Protein AF-A0A959T9B0-F1 (afdb_monomer_lite)

Secondary structure (DSSP, 8-state):
--SSTTSPPHHHHHHHTTS-HHHHHHHHHHHHHHHT--SHHHHHHHHHHTTSS--

Foldseek 3Di:
DDDDPPDDDLCRVCVVVVHDSVVSVVVVVVQCVVVVHDDPVRSVVVCVVVVVDDD

Radius of gyration: 12.1 Å; chains: 1; bounding box: 26×28×23 Å

Structure (mmCIF, N/CA/C/O backbone):
data_AF-A0A959T9B0-F1
#
_entry.id   AF-A0A959T9B0-F1
#
loop_
_atom_site.group_PDB
_atom_site.id
_atom_site.type_symbol
_atom_site.label_atom_id
_atom_site.label_alt_id
_atom_site.label_comp_id
_atom_site.label_asym_id
_atom_site.label_entity_id
_atom_site.label_seq_id
_atom_site.pdbx_PDB_ins_code
_atom_site.Cartn_x
_atom_site.Cartn_y
_atom_site.Cartn_z
_atom_site.occupancy
_atom_site.B_iso_or_equiv
_atom_site.auth_seq_id
_atom_site.auth_comp_id
_atom_site.auth_asym_id
_atom_site.auth_atom_id
_atom_site.pdbx_PDB_model_num
ATOM 1 N N . MET A 1 1 ? 8.947 -6.814 5.903 1.00 51.44 1 MET A N 1
ATOM 2 C CA . MET A 1 1 ? 8.737 -8.044 6.686 1.00 51.44 1 MET A CA 1
ATOM 3 C C . MET A 1 1 ? 7.284 -8.423 6.507 1.00 51.44 1 MET A C 1
ATOM 5 O O . MET A 1 1 ? 6.432 -7.589 6.788 1.00 51.44 1 MET A O 1
ATOM 9 N N . ILE A 1 2 ? 7.050 -9.592 5.927 1.00 73.06 2 ILE A N 1
ATOM 10 C CA . ILE A 1 2 ? 5.737 -10.209 5.728 1.00 73.06 2 ILE A CA 1
ATOM 11 C C . ILE A 1 2 ? 5.697 -11.429 6.647 1.00 73.06 2 ILE A C 1
ATOM 13 O O . ILE A 1 2 ? 6.737 -12.067 6.826 1.00 73.06 2 ILE A O 1
ATOM 17 N N . CYS A 1 3 ? 4.549 -11.697 7.267 1.00 72.19 3 CYS A N 1
ATOM 18 C CA . CYS A 1 3 ? 4.403 -12.768 8.258 1.00 72.19 3 CYS A CA 1
ATOM 19 C C . CYS A 1 3 ? 3.610 -13.983 7.740 1.00 72.19 3 CYS A C 1
ATOM 21 O O . CYS A 1 3 ? 3.551 -14.986 8.445 1.00 72.19 3 CYS A O 1
ATOM 23 N N . ASP A 1 4 ? 3.017 -13.903 6.546 1.00 81.38 4 ASP A N 1
ATOM 24 C CA . ASP A 1 4 ? 2.196 -14.953 5.929 1.00 81.38 4 ASP A CA 1
ATOM 25 C C . ASP A 1 4 ? 2.431 -14.967 4.411 1.00 81.38 4 ASP A C 1
ATOM 27 O O . ASP A 1 4 ? 2.462 -13.907 3.786 1.00 81.38 4 ASP A O 1
ATOM 31 N N . ASP A 1 5 ? 2.583 -16.145 3.806 1.00 79.00 5 ASP A N 1
ATOM 32 C CA . ASP A 1 5 ? 2.869 -16.290 2.370 1.00 79.00 5 ASP A CA 1
ATOM 33 C C . ASP A 1 5 ? 1.736 -15.787 1.453 1.00 79.00 5 ASP A C 1
ATOM 35 O O . ASP A 1 5 ? 1.947 -15.590 0.257 1.00 79.00 5 ASP A O 1
ATOM 39 N N . ARG A 1 6 ? 0.529 -15.559 1.992 1.00 82.31 6 ARG A N 1
ATOM 40 C CA . ARG A 1 6 ? -0.608 -14.981 1.255 1.00 82.31 6 ARG A CA 1
ATOM 41 C C . ARG A 1 6 ? -0.549 -13.457 1.166 1.00 82.31 6 ARG A C 1
ATOM 43 O O . ARG A 1 6 ? -1.279 -12.864 0.374 1.00 82.31 6 ARG A O 1
ATOM 50 N N . GLU A 1 7 ? 0.277 -12.799 1.976 1.00 88.31 7 GLU A N 1
ATOM 51 C CA . GLU A 1 7 ? 0.462 -11.354 1.893 1.00 88.31 7 GLU A CA 1
ATOM 52 C C . GLU A 1 7 ? 1.461 -11.014 0.787 1.00 88.31 7 GLU A C 1
ATOM 54 O O . GLU A 1 7 ? 2.642 -11.346 0.859 1.00 88.31 7 GLU A O 1
ATOM 59 N N . LEU A 1 8 ? 1.005 -10.284 -0.228 1.00 89.94 8 LEU A N 1
ATOM 60 C CA . LEU A 1 8 ? 1.880 -9.848 -1.309 1.00 89.94 8 LEU A CA 1
ATOM 61 C C . LEU A 1 8 ? 2.734 -8.637 -0.896 1.00 89.94 8 LEU A C 1
ATOM 63 O O . LEU A 1 8 ? 2.258 -7.669 -0.288 1.00 89.94 8 LEU A O 1
ATOM 67 N N . THR A 1 9 ? 4.007 -8.660 -1.290 1.00 92.94 9 THR A N 1
ATOM 68 C CA . THR A 1 9 ? 4.871 -7.468 -1.348 1.00 92.94 9 THR A CA 1
ATOM 69 C C . THR A 1 9 ? 4.376 -6.487 -2.417 1.00 92.94 9 THR A C 1
ATOM 71 O O . THR A 1 9 ? 3.659 -6.860 -3.344 1.00 92.94 9 THR A O 1
ATOM 74 N N . TYR A 1 10 ? 4.807 -5.222 -2.350 1.00 92.00 10 TYR A N 1
ATOM 75 C CA . TYR A 1 10 ? 4.512 -4.264 -3.425 1.00 92.00 10 TYR A CA 1
ATOM 76 C C . TYR A 1 10 ? 5.139 -4.675 -4.760 1.00 92.00 10 TYR A C 1
ATOM 78 O O . TYR A 1 10 ? 4.579 -4.379 -5.810 1.00 92.00 10 TYR A O 1
ATOM 86 N N . GLU A 1 11 ? 6.289 -5.346 -4.724 1.00 93.62 11 GLU A N 1
ATOM 87 C CA . GLU A 1 11 ? 6.942 -5.936 -5.886 1.00 93.62 11 GLU A CA 1
ATOM 88 C C . GLU A 1 11 ? 6.058 -7.003 -6.545 1.00 93.62 11 GLU A C 1
ATOM 90 O O . GLU A 1 11 ? 5.809 -6.912 -7.743 1.00 93.62 11 GLU A O 1
ATOM 95 N N . GLN A 1 12 ? 5.516 -7.944 -5.767 1.00 94.62 12 GLN A N 1
ATOM 96 C CA . GLN A 1 12 ? 4.630 -8.997 -6.283 1.00 94.62 12 GLN A CA 1
ATOM 97 C C . GLN A 1 12 ? 3.309 -8.432 -6.814 1.00 94.62 12 GLN A C 1
ATOM 99 O O . GLN A 1 12 ? 2.853 -8.830 -7.879 1.00 94.62 12 GLN A O 1
ATOM 104 N N . VAL A 1 13 ? 2.726 -7.441 -6.129 1.00 94.81 13 VAL A N 1
ATOM 105 C CA . VAL A 1 13 ? 1.532 -6.733 -6.624 1.00 94.81 13 VAL A CA 1
ATOM 106 C C . VAL A 1 13 ? 1.815 -6.041 -7.963 1.00 94.81 13 VAL A C 1
ATOM 108 O O . VAL A 1 13 ? 0.967 -6.025 -8.852 1.00 94.81 13 VAL A O 1
ATOM 111 N N . ALA A 1 14 ? 3.003 -5.455 -8.125 1.00 97.00 14 ALA A N 1
ATOM 112 C CA . ALA A 1 14 ? 3.397 -4.808 -9.372 1.00 97.00 14 ALA A CA 1
ATOM 113 C C . ALA A 1 14 ? 3.550 -5.817 -10.519 1.00 97.00 14 ALA A C 1
ATOM 115 O O . ALA A 1 14 ? 3.085 -5.550 -11.627 1.00 97.00 14 ALA A O 1
ATOM 116 N N . GLU A 1 15 ? 4.154 -6.972 -10.233 1.00 97.00 15 GLU A N 1
ATOM 117 C CA . GLU A 1 15 ? 4.301 -8.083 -11.173 1.00 97.00 15 GLU A CA 1
ATOM 118 C C . GLU A 1 15 ? 2.937 -8.618 -11.632 1.00 97.00 15 GLU A C 1
ATOM 120 O O . GLU A 1 15 ? 2.695 -8.702 -12.835 1.00 97.00 15 GLU A O 1
ATOM 125 N N . GLU A 1 16 ? 2.012 -8.869 -10.702 1.00 96.31 16 GLU A N 1
ATOM 126 C CA . GLU A 1 16 ? 0.664 -9.365 -11.011 1.00 96.31 16 GLU A CA 1
ATOM 127 C C . GLU A 1 16 ? -0.159 -8.363 -11.840 1.00 96.31 16 GLU A C 1
ATOM 129 O O . GLU A 1 16 ? -0.881 -8.747 -12.758 1.00 96.31 16 GLU A O 1
ATOM 134 N N . MET A 1 17 ? -0.010 -7.061 -11.574 1.00 96.81 17 MET A N 1
ATOM 135 C CA . MET A 1 17 ? -0.677 -6.006 -12.347 1.00 96.81 17 MET A CA 1
ATOM 136 C C . MET A 1 17 ? 0.036 -5.660 -13.667 1.00 96.81 17 MET A C 1
ATOM 138 O O . MET A 1 17 ? -0.481 -4.844 -14.432 1.00 96.81 17 MET A O 1
ATOM 142 N N . GLY A 1 18 ? 1.221 -6.219 -13.939 1.00 97.50 18 GLY A N 1
ATOM 143 C CA . GLY A 1 18 ? 2.014 -5.896 -15.129 1.00 97.50 18 GLY A CA 1
ATOM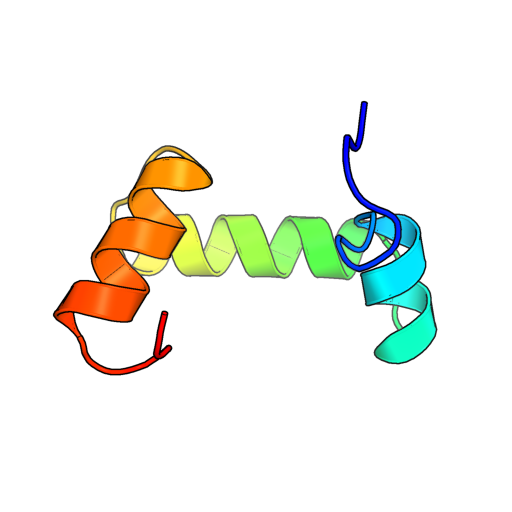 144 C C . GLY A 1 18 ? 2.501 -4.442 -15.174 1.00 97.50 18 GLY A C 1
ATOM 145 O O . GLY A 1 18 ? 2.627 -3.858 -16.252 1.00 97.50 18 GLY A O 1
ATOM 146 N N . VAL A 1 19 ? 2.753 -3.828 -14.013 1.00 97.75 19 VAL A N 1
ATOM 147 C CA . VAL A 1 19 ? 3.201 -2.431 -13.891 1.00 97.75 19 VAL A CA 1
ATOM 148 C C . VAL A 1 19 ? 4.511 -2.323 -13.117 1.00 97.75 19 VAL A C 1
ATOM 150 O O . VAL A 1 19 ? 4.940 -3.231 -12.417 1.00 97.75 19 VAL A O 1
ATOM 153 N N . HIS A 1 20 ? 5.169 -1.168 -13.203 1.00 97.56 20 HIS A N 1
ATOM 154 C CA . HIS A 1 20 ? 6.356 -0.909 -12.393 1.00 97.56 20 HIS A CA 1
ATOM 155 C C . HIS A 1 20 ? 5.985 -0.690 -10.914 1.00 97.56 20 HIS A C 1
ATOM 157 O O . HIS A 1 20 ? 4.982 -0.042 -10.616 1.00 97.56 20 HIS A O 1
ATOM 163 N N . ARG A 1 21 ? 6.834 -1.119 -9.967 1.00 96.44 21 ARG A N 1
ATOM 164 C CA . ARG A 1 21 ? 6.588 -0.957 -8.516 1.00 96.44 21 ARG A CA 1
ATOM 165 C C . ARG A 1 21 ? 6.237 0.478 -8.108 1.00 96.44 21 ARG A C 1
ATOM 167 O O . ARG A 1 21 ? 5.325 0.703 -7.321 1.00 96.44 21 ARG A O 1
ATOM 174 N N . ARG A 1 22 ? 6.919 1.468 -8.698 1.00 96.06 22 ARG A N 1
ATOM 175 C CA . ARG A 1 22 ? 6.641 2.902 -8.459 1.00 96.06 22 ARG A CA 1
ATOM 176 C C . ARG A 1 22 ? 5.213 3.310 -8.842 1.00 96.06 22 ARG A C 1
ATOM 178 O O . ARG A 1 22 ? 4.672 4.236 -8.252 1.00 96.06 22 ARG A O 1
ATOM 185 N N . THR A 1 23 ? 4.605 2.631 -9.812 1.00 97.44 23 THR A N 1
ATOM 186 C CA . THR A 1 23 ? 3.208 2.854 -10.192 1.00 97.44 23 THR A CA 1
ATOM 187 C C . THR A 1 23 ? 2.270 2.407 -9.070 1.00 97.44 23 THR A C 1
ATOM 189 O O . THR A 1 23 ? 1.348 3.140 -8.727 1.00 97.44 23 THR A O 1
ATOM 192 N N . VAL A 1 24 ? 2.551 1.265 -8.432 1.00 96.31 24 VAL A N 1
ATOM 193 C CA . VAL A 1 24 ? 1.803 0.776 -7.257 1.00 96.31 24 VAL A CA 1
ATOM 194 C C . VAL A 1 24 ? 1.936 1.737 -6.076 1.00 96.31 24 VAL A C 1
ATOM 196 O O . VAL A 1 24 ? 0.938 2.075 -5.436 1.00 96.31 24 VAL A O 1
ATOM 199 N N . ASP A 1 25 ? 3.151 2.236 -5.827 1.00 93.56 25 ASP A N 1
ATOM 200 C CA . ASP A 1 25 ? 3.401 3.268 -4.813 1.00 93.56 25 ASP A CA 1
ATOM 201 C C . ASP A 1 25 ? 2.551 4.524 -5.082 1.00 93.56 25 ASP A C 1
ATOM 203 O O . ASP A 1 25 ? 1.897 5.038 -4.169 1.00 93.56 25 ASP A O 1
ATOM 207 N N . GLY A 1 26 ? 2.496 4.961 -6.345 1.00 96.19 26 GLY A N 1
ATOM 208 C CA . GLY A 1 26 ? 1.655 6.069 -6.793 1.00 96.19 26 GLY A CA 1
ATOM 209 C C . GLY A 1 26 ? 0.166 5.804 -6.565 1.00 96.19 26 GLY A C 1
ATOM 210 O O . GLY A 1 26 ? -0.520 6.642 -5.983 1.00 96.19 26 GLY A O 1
ATOM 211 N N . TYR A 1 27 ? -0.349 4.628 -6.944 1.00 95.25 27 TYR A N 1
ATOM 212 C CA . TYR A 1 27 ? -1.747 4.257 -6.686 1.00 95.25 27 TYR A CA 1
ATOM 213 C C . TYR A 1 27 ? -2.095 4.359 -5.203 1.00 95.25 27 TYR A C 1
ATOM 215 O O . TYR A 1 27 ? -3.097 4.984 -4.848 1.00 95.25 27 TYR A O 1
ATOM 223 N N . ARG A 1 28 ? -1.241 3.817 -4.329 1.00 92.62 28 ARG A N 1
ATOM 224 C CA . ARG A 1 28 ? -1.430 3.900 -2.879 1.00 92.62 28 ARG A CA 1
ATOM 225 C C . ARG A 1 28 ? -1.486 5.349 -2.403 1.00 92.62 28 ARG A C 1
ATOM 227 O O . ARG A 1 28 ? -2.389 5.697 -1.646 1.00 92.62 28 ARG A O 1
ATOM 234 N N . GLU A 1 29 ? -0.551 6.192 -2.836 1.00 93.81 29 GLU A N 1
ATOM 235 C CA . GLU A 1 29 ? -0.525 7.608 -2.458 1.00 93.81 29 GLU A CA 1
ATOM 236 C C . GLU A 1 29 ? -1.785 8.344 -2.931 1.00 93.81 29 GLU A C 1
ATOM 238 O O . GLU A 1 29 ? -2.443 9.026 -2.143 1.00 93.81 29 GLU A O 1
ATOM 243 N N . HIS A 1 30 ? -2.186 8.150 -4.188 1.00 95.56 30 HIS A N 1
ATOM 244 C CA . HIS A 1 30 ? -3.387 8.768 -4.741 1.00 95.56 30 HIS A CA 1
ATOM 245 C C . HIS A 1 30 ? -4.661 8.336 -4.008 1.00 95.56 30 HIS A C 1
ATOM 247 O O . HIS A 1 30 ? -5.520 9.179 -3.743 1.00 95.56 30 HIS A O 1
ATOM 253 N N . ILE A 1 31 ? -4.798 7.054 -3.661 1.00 93.62 31 ILE A N 1
ATOM 254 C CA . ILE A 1 31 ? -5.959 6.549 -2.918 1.00 93.62 31 ILE A CA 1
ATOM 255 C C . ILE A 1 31 ? -5.963 7.112 -1.491 1.00 93.62 31 ILE A C 1
ATOM 257 O O . ILE A 1 31 ? -6.988 7.632 -1.048 1.00 93.62 31 ILE A O 1
ATOM 261 N N . CYS A 1 32 ? -4.823 7.083 -0.793 1.00 93.12 32 CYS A N 1
ATOM 262 C CA . CYS A 1 32 ? -4.680 7.687 0.533 1.00 93.12 32 CYS A CA 1
ATOM 263 C C . CYS A 1 32 ? -5.066 9.174 0.524 1.00 93.12 32 CYS A C 1
ATOM 265 O O . CYS A 1 32 ? -5.842 9.610 1.374 1.00 93.12 32 CYS A O 1
ATOM 267 N N . ASN A 1 33 ? -4.607 9.933 -0.474 1.00 94.50 33 ASN A N 1
ATOM 268 C CA . ASN A 1 33 ? -4.938 11.349 -0.630 1.00 94.50 33 ASN A CA 1
ATOM 269 C C . ASN A 1 33 ? -6.435 11.570 -0.894 1.00 94.50 33 ASN A C 1
ATOM 271 O O . ASN A 1 33 ? -7.052 12.412 -0.239 1.00 94.50 33 ASN A O 1
ATOM 275 N N . LYS A 1 34 ? -7.047 10.789 -1.795 1.00 93.88 34 LYS A N 1
ATOM 276 C CA . LYS A 1 34 ? -8.489 10.868 -2.098 1.00 93.88 34 LYS A CA 1
ATOM 277 C C . LYS A 1 34 ? -9.358 10.561 -0.878 1.00 93.88 34 LYS A C 1
ATOM 279 O O . LYS A 1 34 ? -10.351 11.245 -0.649 1.00 93.88 34 LYS A O 1
ATOM 284 N N . LEU A 1 35 ? -8.969 9.564 -0.086 1.00 92.69 35 LEU A N 1
ATOM 285 C CA . LEU A 1 35 ? -9.698 9.134 1.110 1.00 92.69 35 LEU A CA 1
ATOM 286 C C . LEU A 1 35 ? -9.285 9.898 2.380 1.00 92.69 35 LEU A C 1
ATOM 288 O O . LEU A 1 35 ? -9.847 9.657 3.445 1.00 92.69 35 LEU A O 1
ATOM 292 N N . LYS A 1 36 ? -8.323 10.827 2.280 1.00 93.31 36 LYS A N 1
ATOM 29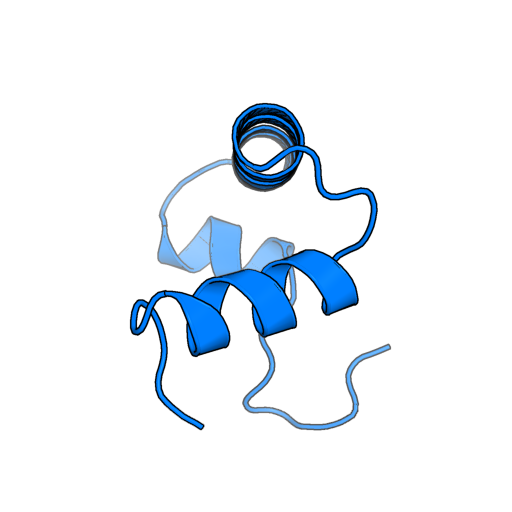3 C CA . LYS A 1 36 ? -7.741 11.588 3.402 1.00 93.31 36 LYS A CA 1
ATOM 294 C C . LYS A 1 36 ? -7.202 10.692 4.529 1.00 93.31 36 LYS A C 1
ATOM 296 O O . LYS A 1 36 ? -7.320 11.012 5.711 1.00 93.31 36 LYS A O 1
ATOM 301 N N . VAL A 1 37 ? -6.576 9.578 4.159 1.00 95.06 37 VAL A N 1
ATOM 302 C CA . VAL A 1 37 ? -5.996 8.583 5.070 1.00 95.06 37 VAL A CA 1
ATOM 303 C C . VAL A 1 37 ? -4.469 8.665 5.049 1.00 95.06 37 VAL A C 1
ATOM 305 O O . VAL A 1 37 ? -3.867 8.861 4.000 1.00 95.06 37 VAL A O 1
ATOM 308 N N . ARG A 1 38 ? -3.823 8.495 6.211 1.00 88.88 38 ARG A N 1
ATOM 309 C CA . ARG A 1 38 ? -2.365 8.682 6.377 1.00 88.88 38 ARG A CA 1
ATOM 310 C C . ARG A 1 38 ? -1.544 7.393 6.509 1.00 88.88 38 ARG A C 1
ATOM 312 O O . ARG A 1 38 ? -0.324 7.469 6.597 1.00 88.88 38 ARG A O 1
ATOM 319 N N . SER A 1 39 ? -2.171 6.217 6.564 1.00 91.19 39 SER A N 1
ATOM 320 C CA . SER A 1 39 ? -1.464 4.944 6.767 1.00 91.19 39 SER A CA 1
ATOM 321 C C . SER A 1 39 ? -2.117 3.782 6.019 1.00 91.19 39 SER A C 1
ATOM 323 O O . SER A 1 39 ? -3.319 3.802 5.757 1.00 91.19 39 SER A O 1
ATOM 325 N N . LYS A 1 40 ? -1.334 2.730 5.730 1.00 87.56 40 LYS A N 1
ATOM 326 C CA . LYS A 1 40 ? -1.833 1.471 5.140 1.00 87.56 40 LYS A CA 1
ATOM 327 C C . LYS A 1 40 ? -2.957 0.86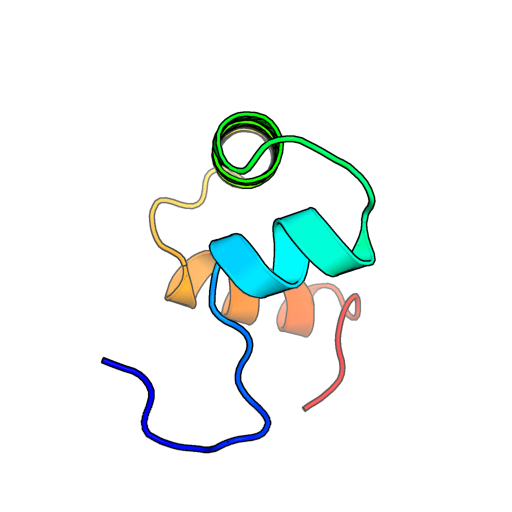6 5.991 1.00 87.56 40 LYS A C 1
ATOM 329 O O . LYS A 1 40 ? -3.979 0.464 5.454 1.00 87.56 40 LYS A O 1
ATOM 334 N N . VAL A 1 41 ? -2.789 0.854 7.315 1.00 91.94 41 VAL A N 1
ATOM 335 C CA . VAL A 1 41 ? -3.802 0.338 8.253 1.00 91.94 41 VAL A CA 1
ATOM 336 C C . VAL A 1 41 ? -5.091 1.150 8.159 1.00 91.94 41 VAL A C 1
ATOM 338 O O . VAL A 1 41 ? -6.169 0.580 8.023 1.00 91.94 41 VAL A O 1
ATOM 341 N N . GLY A 1 42 ? -4.989 2.482 8.156 1.00 93.31 42 GLY A N 1
ATOM 342 C CA . GLY A 1 42 ? -6.156 3.343 7.983 1.00 93.31 42 GLY A CA 1
ATOM 343 C C . GLY A 1 42 ? -6.852 3.116 6.641 1.00 93.31 42 GLY A C 1
ATOM 344 O O . GLY A 1 42 ? -8.070 3.237 6.562 1.00 93.31 42 GLY A O 1
ATOM 345 N N . LEU A 1 43 ? -6.095 2.768 5.595 1.00 93.19 43 LEU A N 1
ATOM 346 C CA . LEU A 1 43 ? -6.651 2.525 4.267 1.00 93.19 43 LEU A CA 1
ATOM 347 C C . LEU A 1 43 ? -7.494 1.247 4.267 1.00 93.19 43 LEU A C 1
ATOM 349 O O . LEU A 1 43 ? -8.620 1.269 3.778 1.00 93.19 43 LEU A O 1
ATOM 353 N N . VAL A 1 44 ? -6.986 0.178 4.887 1.00 92.44 44 VAL A N 1
ATOM 354 C CA . VAL A 1 44 ? -7.714 -1.089 5.056 1.00 92.44 44 VAL A CA 1
ATOM 355 C C . VAL A 1 44 ? -8.983 -0.886 5.885 1.00 92.44 44 VAL A C 1
ATOM 357 O O . VAL A 1 44 ? -10.060 -1.288 5.458 1.00 92.44 44 VAL A O 1
ATOM 360 N N . ILE A 1 45 ? -8.895 -0.190 7.025 1.00 93.88 45 ILE A N 1
ATOM 361 C CA . ILE A 1 45 ? -10.067 0.091 7.873 1.00 93.88 45 ILE A CA 1
ATOM 362 C C . ILE A 1 45 ? -11.135 0.865 7.089 1.00 93.88 45 ILE A C 1
ATOM 364 O O . ILE A 1 45 ? -12.318 0.536 7.162 1.00 93.88 45 ILE A O 1
ATOM 368 N N . THR A 1 46 ? -10.738 1.888 6.330 1.00 94.50 46 THR A N 1
ATOM 369 C CA . THR A 1 46 ? -11.671 2.666 5.504 1.00 94.50 46 THR A CA 1
ATOM 370 C C . THR A 1 46 ? -12.308 1.811 4.410 1.00 94.50 46 THR A C 1
ATOM 372 O O . THR A 1 46 ? -13.512 1.924 4.194 1.00 94.50 46 THR A O 1
ATOM 375 N N . ALA A 1 47 ? -11.544 0.930 3.759 1.00 94.38 47 ALA A N 1
ATOM 376 C CA . ALA A 1 47 ? -12.063 0.035 2.728 1.00 94.38 47 ALA A CA 1
ATOM 377 C C . ALA A 1 47 ? -13.135 -0.921 3.276 1.00 94.38 47 ALA A C 1
ATOM 379 O O . ALA A 1 47 ? -14.203 -1.036 2.677 1.00 94.38 47 ALA A O 1
ATOM 380 N N . VAL A 1 48 ? -12.900 -1.519 4.450 1.00 95.38 48 VAL A N 1
ATOM 381 C CA . VAL A 1 48 ? -13.886 -2.381 5.129 1.00 95.38 48 VAL A CA 1
ATOM 382 C C . VAL A 1 48 ? -15.136 -1.585 5.514 1.00 95.38 48 VAL A C 1
ATOM 384 O O . VAL A 1 48 ? -16.255 -2.011 5.248 1.00 95.38 48 VAL A O 1
ATOM 387 N N . ARG A 1 49 ? -14.975 -0.378 6.076 1.00 93.75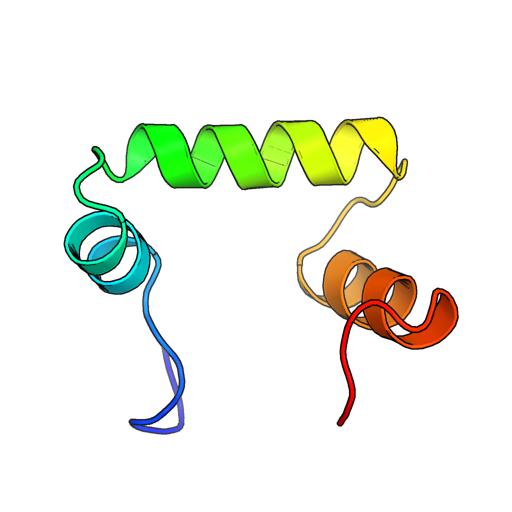 49 ARG A N 1
ATOM 388 C CA . ARG A 1 49 ? -16.109 0.487 6.462 1.00 93.75 49 ARG A CA 1
ATOM 389 C C . ARG A 1 49 ? -16.984 0.918 5.285 1.00 93.75 49 ARG 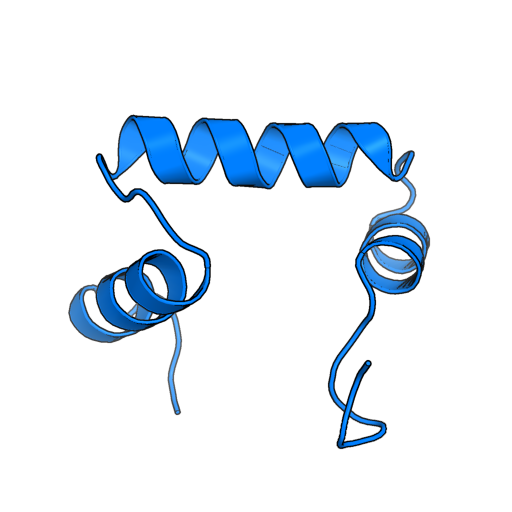A C 1
ATOM 391 O O . ARG A 1 49 ? -18.158 1.211 5.490 1.00 93.75 49 ARG A O 1
ATOM 398 N N . TYR A 1 50 ? -16.414 1.001 4.087 1.00 94.62 50 TYR A N 1
ATOM 399 C CA . TYR A 1 50 ? -17.141 1.307 2.855 1.00 94.62 50 TYR A CA 1
ATOM 400 C C . TYR A 1 50 ? -17.648 0.064 2.117 1.00 94.62 50 TYR A C 1
ATOM 402 O O . TYR A 1 50 ? -18.273 0.215 1.072 1.00 94.62 50 TYR A O 1
ATOM 410 N N . GLY A 1 51 ? -17.405 -1.143 2.638 1.00 94.50 51 GLY A N 1
ATOM 411 C CA . GLY A 1 51 ? -17.808 -2.388 1.984 1.00 94.50 51 GLY A CA 1
ATOM 412 C C . GLY A 1 51 ? -17.053 -2.664 0.681 1.00 94.50 51 GLY A C 1
ATOM 413 O O . GLY A 1 51 ? -17.583 -3.330 -0.198 1.00 94.50 51 GLY A O 1
ATOM 414 N N . LEU A 1 52 ? -15.837 -2.123 0.526 1.00 92.50 52 LEU A N 1
ATOM 415 C CA . LEU A 1 52 ? -14.987 -2.370 -0.646 1.00 92.50 52 LEU A CA 1
ATOM 416 C C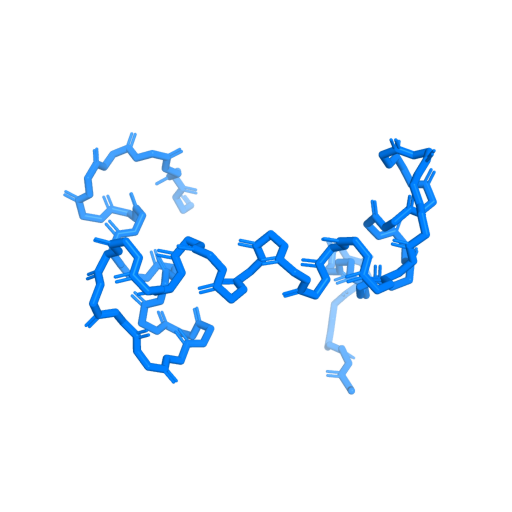 . LEU A 1 52 ? -14.208 -3.686 -0.537 1.00 92.50 52 LEU A C 1
ATOM 418 O O . LEU A 1 52 ? -13.756 -4.212 -1.550 1.00 92.50 52 LEU A O 1
ATOM 422 N N . VAL A 1 53 ? -13.995 -4.168 0.689 1.00 91.25 53 VAL A N 1
ATOM 423 C CA . VAL A 1 53 ? -13.246 -5.387 1.008 1.00 91.25 53 VAL A CA 1
ATOM 424 C C . VAL A 1 53 ? -13.923 -6.078 2.190 1.00 91.25 53 VAL A C 1
ATOM 426 O O . VAL A 1 53 ? -14.314 -5.407 3.148 1.00 91.25 53 VAL A O 1
ATOM 429 N N . GLU A 1 54 ? -14.032 -7.402 2.120 1.00 88.12 54 GLU A N 1
ATOM 430 C CA . GLU A 1 54 ? -14.495 -8.273 3.207 1.00 88.12 54 GLU A CA 1
ATOM 431 C C . GLU A 1 54 ? -13.289 -8.871 3.956 1.00 88.12 54 GLU A C 1
ATOM 433 O O . GLU A 1 54 ? -12.214 -9.027 3.371 1.00 88.12 54 GLU A O 1
ATOM 438 N N . LEU A 1 55 ? -13.452 -9.141 5.257 1.00 79.50 55 LEU A N 1
ATOM 439 C CA . LEU A 1 55 ? -12.420 -9.733 6.122 1.00 79.50 55 LEU A CA 1
ATOM 440 C C . LEU A 1 55 ? -12.555 -11.254 6.205 1.00 79.50 55 LEU A C 1
ATOM 442 O O . LEU A 1 55 ? -13.711 -11.722 6.305 1.00 79.50 55 LEU A O 1
#

pLDDT: mean 91.38, std 7.84, range [51.44, 97.75]

Sequence (55 aa):
MICDDRELTYEQVAEEMGVHRRTVDGYREHICNKLKVRSKVGLVITAVRYGLVEL